Protein AF-A0A2D7X843-F1 (afdb_monomer)

Structure (mmCIF, N/CA/C/O backbone):
data_AF-A0A2D7X843-F1
#
_entry.id   AF-A0A2D7X843-F1
#
loop_
_atom_site.group_PDB
_atom_site.id
_atom_site.type_symbol
_atom_site.label_atom_id
_atom_site.label_alt_id
_atom_site.label_comp_id
_atom_site.label_asym_id
_atom_site.label_entity_id
_atom_site.label_seq_id
_atom_site.pdbx_PDB_ins_code
_atom_site.Cartn_x
_atom_site.Cartn_y
_atom_site.Cartn_z
_atom_site.occupancy
_atom_site.B_iso_or_equiv
_atom_site.auth_seq_id
_atom_site.auth_comp_id
_atom_site.auth_asym_id
_atom_site.auth_atom_id
_atom_site.pdbx_PDB_model_num
ATOM 1 N N . MET A 1 1 ? -13.826 -48.412 49.570 1.00 42.22 1 MET A N 1
ATOM 2 C CA . MET A 1 1 ? -14.498 -47.892 48.366 1.00 42.22 1 MET A CA 1
ATOM 3 C C . MET A 1 1 ? -13.953 -46.502 48.155 1.00 42.22 1 MET A C 1
ATOM 5 O O . MET A 1 1 ? -14.185 -45.633 48.978 1.00 42.22 1 MET A O 1
ATOM 9 N N . ASN A 1 2 ? -13.113 -46.401 47.134 1.00 40.62 2 ASN A N 1
ATOM 10 C CA . ASN A 1 2 ? -12.503 -45.197 46.581 1.00 40.62 2 ASN A CA 1
ATOM 11 C C . ASN A 1 2 ? -13.653 -44.222 46.168 1.00 40.62 2 ASN A C 1
ATOM 13 O O . ASN A 1 2 ? -14.768 -44.694 45.955 1.00 40.62 2 ASN A O 1
ATOM 17 N N . ASN A 1 3 ? -13.535 -42.897 46.038 1.00 45.19 3 ASN A N 1
ATOM 18 C CA . ASN A 1 3 ? -12.407 -42.030 45.717 1.00 45.19 3 ASN A CA 1
ATOM 19 C C . ASN A 1 3 ? -12.705 -40.621 46.275 1.00 45.19 3 ASN A C 1
ATOM 21 O O . ASN A 1 3 ? -13.772 -40.066 46.008 1.00 45.19 3 ASN A O 1
ATOM 25 N N . GLU A 1 4 ? -11.751 -40.052 47.004 1.00 55.22 4 GLU A N 1
ATOM 26 C CA . GLU A 1 4 ? -11.704 -38.642 47.393 1.00 55.22 4 GLU A CA 1
ATOM 27 C C . GLU A 1 4 ? -11.120 -37.796 46.244 1.00 55.22 4 GLU A C 1
ATOM 29 O O . GLU A 1 4 ? -10.270 -38.266 45.488 1.00 55.22 4 GLU A O 1
ATOM 34 N N . GLU A 1 5 ? -11.603 -36.555 46.151 1.00 48.75 5 GLU A N 1
ATOM 35 C CA . GLU A 1 5 ? -10.940 -35.375 45.572 1.00 48.75 5 GLU A CA 1
ATOM 36 C C . GLU A 1 5 ? -10.472 -35.422 44.108 1.00 48.75 5 GLU A C 1
ATOM 38 O O . GLU A 1 5 ? -9.320 -35.694 43.779 1.00 48.75 5 GLU A O 1
ATOM 43 N N . ILE A 1 6 ? -11.358 -34.962 43.220 1.00 55.06 6 ILE A N 1
ATOM 44 C CA . ILE A 1 6 ? -10.955 -34.342 41.954 1.00 55.06 6 ILE A CA 1
ATOM 45 C C . ILE A 1 6 ? -10.768 -32.844 42.230 1.00 55.06 6 ILE A C 1
ATOM 47 O O . ILE A 1 6 ? -11.667 -32.036 42.006 1.00 55.06 6 ILE A O 1
ATOM 51 N N . THR A 1 7 ? -9.604 -32.474 42.754 1.00 48.53 7 THR A N 1
ATOM 52 C CA . THR A 1 7 ? -9.157 -31.075 42.851 1.00 48.53 7 THR A CA 1
ATOM 53 C C . THR A 1 7 ? -7.766 -30.974 42.244 1.00 48.53 7 THR A C 1
ATOM 55 O O . THR A 1 7 ? -6.745 -30.909 42.928 1.00 48.53 7 THR A O 1
ATOM 58 N N . GLU A 1 8 ? -7.715 -30.994 40.913 1.00 49.84 8 GLU A N 1
ATOM 59 C CA . GLU A 1 8 ? -6.482 -30.782 40.162 1.00 49.84 8 GLU A CA 1
ATOM 60 C C . GLU A 1 8 ? -6.184 -29.276 40.074 1.00 49.84 8 GLU A C 1
ATOM 62 O O . GLU A 1 8 ? -6.574 -28.568 39.156 1.00 49.84 8 GLU A O 1
ATOM 67 N N . LYS A 1 9 ? -5.543 -28.796 41.143 1.00 41.19 9 LYS A N 1
ATOM 68 C CA . LYS A 1 9 ? -4.450 -27.812 41.158 1.00 41.19 9 LYS A CA 1
ATOM 69 C C . LYS A 1 9 ? -4.570 -26.600 40.219 1.00 41.19 9 LYS A C 1
ATOM 71 O O . LYS A 1 9 ? -3.903 -26.514 39.192 1.00 41.19 9 LYS A O 1
ATOM 76 N N . LEU A 1 10 ? -5.255 -25.566 40.709 1.00 47.41 10 LEU A N 1
ATOM 77 C CA . LEU A 1 10 ? -4.893 -24.177 40.412 1.00 47.41 10 LEU A CA 1
ATOM 78 C C . LEU A 1 10 ? -3.472 -23.931 40.950 1.00 47.41 10 LEU A C 1
ATOM 80 O O . LEU A 1 10 ? -3.238 -24.016 42.155 1.00 47.41 10 LEU A O 1
ATOM 84 N N . ASN A 1 11 ? -2.514 -23.698 40.053 1.00 51.09 11 ASN A N 1
ATOM 85 C CA . ASN A 1 11 ? -1.120 -23.423 40.392 1.00 51.09 11 ASN A CA 1
ATOM 86 C C . ASN A 1 11 ? -1.013 -22.080 41.157 1.00 51.09 11 ASN A C 1
ATOM 88 O O . ASN A 1 11 ? -1.353 -21.044 40.588 1.00 51.09 11 ASN A O 1
ATOM 92 N N . PRO A 1 12 ? -0.547 -22.046 42.421 1.00 50.06 12 PRO A N 1
ATOM 93 C CA . PRO A 1 12 ? -0.594 -20.844 43.262 1.00 50.06 12 PRO A CA 1
ATOM 94 C C . PRO A 1 12 ? 0.584 -19.868 43.060 1.00 50.06 12 PRO A C 1
ATOM 96 O O . PRO A 1 12 ? 0.839 -19.045 43.932 1.00 50.06 12 PRO A O 1
ATOM 99 N N . ASN A 1 13 ? 1.308 -19.939 41.937 1.00 49.22 13 ASN A N 1
ATOM 100 C CA . ASN A 1 13 ? 2.463 -19.070 41.652 1.00 49.22 13 ASN A CA 1
ATOM 101 C C . ASN A 1 13 ? 2.308 -18.251 40.363 1.00 49.22 13 ASN A C 1
ATOM 103 O O . ASN A 1 13 ? 3.303 -17.878 39.748 1.00 49.22 13 ASN A O 1
ATOM 107 N N . ASN A 1 14 ? 1.079 -17.956 39.947 1.00 53.41 14 ASN A N 1
ATOM 108 C CA . ASN A 1 14 ? 0.855 -16.977 38.893 1.00 53.41 14 ASN A CA 1
ATOM 109 C C . ASN A 1 14 ? 0.678 -15.622 39.574 1.00 53.41 14 ASN A C 1
ATOM 111 O O . ASN A 1 14 ? -0.379 -15.332 40.137 1.00 53.41 14 ASN A O 1
ATOM 115 N N . ASN A 1 15 ? 1.741 -14.814 39.582 1.00 58.56 15 ASN A N 1
ATOM 116 C CA . ASN A 1 15 ? 1.625 -13.413 39.963 1.00 58.56 15 ASN A CA 1
ATOM 117 C C . ASN A 1 15 ? 0.507 -12.806 39.108 1.00 58.56 15 ASN A C 1
ATOM 119 O O . ASN A 1 15 ? 0.525 -12.935 37.887 1.00 58.56 15 ASN A O 1
ATOM 123 N N . LEU A 1 16 ? -0.473 -12.158 39.739 1.00 58.09 16 LEU A N 1
ATOM 124 C CA . LEU A 1 16 ? -1.589 -11.518 39.034 1.00 58.09 16 LEU A CA 1
ATOM 125 C C . LEU A 1 16 ? -1.094 -10.549 37.940 1.00 58.09 16 LEU A C 1
ATOM 127 O O . LEU A 1 16 ? -1.755 -10.397 36.919 1.00 58.09 16 LEU A O 1
ATOM 131 N N . LEU A 1 17 ? 0.100 -9.968 38.127 1.00 58.34 17 LEU A N 1
ATOM 132 C CA . LEU A 1 17 ? 0.793 -9.156 37.126 1.00 58.34 17 LEU A CA 1
ATOM 133 C C . LEU A 1 17 ? 1.130 -9.932 35.846 1.00 58.34 17 LEU A C 1
ATOM 135 O O . LEU A 1 17 ? 0.850 -9.427 34.776 1.00 58.34 17 LEU A O 1
ATOM 139 N N . ASP A 1 18 ? 1.597 -11.175 35.947 1.00 60.09 18 ASP A N 1
ATOM 140 C CA . ASP A 1 18 ? 1.959 -12.044 34.812 1.00 60.09 18 ASP A CA 1
ATOM 141 C C . ASP A 1 18 ? 0.723 -12.411 33.964 1.00 60.09 18 ASP A C 1
ATOM 143 O O . ASP A 1 18 ? 0.743 -12.463 32.734 1.00 60.09 18 ASP A O 1
ATOM 147 N N . THR A 1 19 ? -0.413 -12.592 34.650 1.00 67.88 19 THR A N 1
ATOM 148 C CA . THR A 1 19 ? -1.710 -12.867 34.011 1.00 67.88 19 THR A CA 1
ATOM 149 C C . THR A 1 19 ? -2.280 -11.612 33.347 1.00 67.88 19 THR A C 1
ATOM 151 O O . THR A 1 19 ? -2.893 -11.704 32.288 1.00 67.88 19 THR A O 1
ATOM 154 N N . MET A 1 20 ? -2.071 -10.434 33.943 1.00 64.62 20 MET A N 1
ATOM 155 C CA . MET A 1 20 ? -2.450 -9.154 33.339 1.00 64.62 20 MET A CA 1
ATOM 156 C C . MET A 1 20 ? -1.515 -8.765 32.186 1.00 64.62 20 MET A C 1
ATOM 158 O O . MET A 1 20 ? -2.012 -8.277 31.181 1.00 64.62 20 MET A O 1
ATOM 162 N N . GLU A 1 21 ? -0.209 -9.025 32.283 1.00 65.81 21 GLU A N 1
ATOM 163 C CA . GLU A 1 21 ? 0.782 -8.816 31.215 1.00 65.81 21 GLU A CA 1
ATOM 164 C C . GLU A 1 21 ? 0.447 -9.654 29.982 1.00 65.81 21 GLU A C 1
ATOM 166 O O . GLU A 1 21 ? 0.318 -9.094 28.897 1.00 65.81 21 GLU A O 1
ATOM 171 N N . SER A 1 22 ? 0.159 -10.949 30.153 1.00 66.38 22 SER A N 1
ATOM 172 C CA . SER A 1 22 ? -0.263 -11.814 29.039 1.00 66.38 22 SER A CA 1
ATOM 173 C C . SER A 1 22 ? -1.554 -11.324 28.370 1.00 66.38 22 SER A C 1
ATOM 175 O O . SER A 1 22 ? -1.670 -11.344 27.148 1.00 66.38 22 SER A O 1
ATOM 177 N N . LEU A 1 23 ? -2.523 -10.834 29.153 1.00 63.62 23 LEU A N 1
ATOM 178 C CA . LEU A 1 23 ? -3.765 -10.269 28.615 1.00 63.62 23 LEU A CA 1
ATOM 179 C C . LEU A 1 23 ? -3.547 -8.913 27.925 1.00 63.62 23 LEU A C 1
ATOM 181 O O . LEU A 1 23 ? -4.257 -8.601 26.976 1.00 63.62 23 LEU A O 1
ATOM 185 N N . ILE A 1 24 ? -2.586 -8.102 28.372 1.00 67.25 24 ILE A N 1
ATOM 186 C CA . ILE A 1 24 ? -2.238 -6.820 27.740 1.00 67.25 24 ILE A CA 1
ATOM 187 C C . ILE A 1 24 ? -1.465 -7.045 26.436 1.00 67.25 24 ILE A C 1
ATOM 189 O O . ILE A 1 24 ? -1.713 -6.321 25.478 1.00 67.25 24 ILE A O 1
ATOM 193 N N . GLU A 1 25 ? -0.587 -8.048 26.358 1.00 62.03 25 GLU A N 1
ATOM 194 C CA . GLU A 1 25 ? 0.061 -8.452 25.100 1.00 62.03 25 GLU A CA 1
ATOM 195 C C . GLU A 1 25 ? -0.949 -9.022 24.095 1.00 62.03 25 GLU A C 1
ATOM 197 O O . GLU A 1 25 ? -0.922 -8.654 22.921 1.00 62.03 25 GLU A O 1
ATOM 202 N N . GLU A 1 26 ? -1.891 -9.855 24.546 1.00 59.75 26 GLU A N 1
ATOM 203 C CA . GLU A 1 26 ? -2.933 -10.435 23.683 1.00 59.75 26 GLU A CA 1
ATOM 204 C C . GLU A 1 26 ? -3.931 -9.378 23.167 1.00 59.75 26 GLU A C 1
ATOM 206 O O . GLU A 1 26 ? -4.452 -9.493 22.056 1.00 59.75 26 GLU A O 1
ATOM 211 N N . PHE A 1 27 ? -4.154 -8.312 23.943 1.00 53.38 27 PHE A N 1
ATOM 212 C CA . PHE A 1 27 ? -4.953 -7.139 23.568 1.00 53.38 27 PHE A CA 1
ATOM 213 C C . PHE A 1 27 ? -4.102 -5.922 23.201 1.0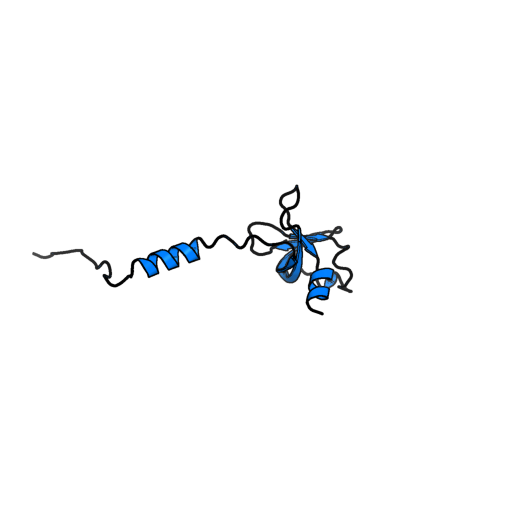0 53.38 27 PHE A C 1
ATOM 215 O O . PHE A 1 27 ? -4.617 -4.797 23.231 1.00 53.38 27 PHE A O 1
ATOM 222 N N . SER A 1 28 ? -2.827 -6.121 22.844 1.00 52.31 28 SER A N 1
ATOM 223 C CA . SER A 1 28 ? -1.981 -5.019 22.400 1.00 52.31 28 SER A CA 1
ATOM 224 C C . SER A 1 28 ? -2.724 -4.287 21.279 1.00 52.31 28 SER A C 1
ATOM 226 O O . SER A 1 28 ? -3.191 -4.943 20.335 1.00 52.31 28 SER A O 1
ATOM 228 N N . PRO A 1 29 ? -2.957 -2.966 21.404 1.00 51.81 29 PRO A N 1
ATOM 229 C CA . PRO A 1 29 ? -3.670 -2.214 20.391 1.00 51.81 29 PRO A CA 1
ATOM 230 C C . PRO A 1 29 ? -2.892 -2.388 19.097 1.00 51.81 29 PRO A C 1
ATOM 232 O O . PRO A 1 29 ? -1.777 -1.894 18.977 1.00 51.81 29 PRO A O 1
ATOM 235 N N . LYS A 1 30 ? -3.478 -3.165 18.179 1.00 55.31 30 LYS A N 1
ATOM 236 C CA . LYS A 1 30 ? -2.947 -3.465 16.851 1.00 55.31 30 LYS A CA 1
ATOM 237 C C . LYS A 1 30 ? -2.367 -2.166 16.294 1.00 55.31 30 LYS A C 1
ATOM 239 O O . LYS A 1 30 ? -3.150 -1.236 16.107 1.00 55.31 30 LYS A O 1
ATOM 244 N N . GLU A 1 31 ? -1.033 -2.088 16.199 1.00 61.50 31 GLU A N 1
ATOM 245 C CA . GLU A 1 31 ? -0.297 -0.830 16.019 1.00 61.50 31 GLU A CA 1
ATOM 246 C C . GLU A 1 31 ? -0.980 -0.016 14.930 1.00 61.50 31 GLU A C 1
ATOM 248 O O . GLU A 1 31 ? -1.075 -0.458 13.793 1.00 61.50 31 GLU A O 1
ATOM 253 N N . ILE A 1 32 ? -1.578 1.118 15.279 1.00 68.69 32 ILE A N 1
ATOM 254 C CA . ILE A 1 32 ? -2.244 1.940 14.277 1.00 68.69 32 ILE A CA 1
ATOM 255 C C . ILE A 1 32 ? -1.116 2.492 13.419 1.00 68.69 32 ILE A C 1
ATOM 257 O O . ILE A 1 32 ? -0.304 3.253 13.934 1.00 68.69 32 ILE A O 1
ATOM 261 N N . LEU A 1 33 ? -1.057 2.089 12.147 1.00 78.00 33 LEU A N 1
ATOM 262 C CA . LEU A 1 33 ? -0.038 2.596 11.235 1.00 78.00 33 LEU A CA 1
ATOM 263 C C . LEU A 1 33 ? -0.043 4.118 11.272 1.00 78.00 33 LEU A C 1
ATOM 265 O O . LEU A 1 33 ? -1.092 4.747 11.099 1.00 78.00 33 LEU A O 1
ATOM 269 N N . GLU A 1 34 ? 1.124 4.713 11.460 1.00 82.56 34 GLU A N 1
ATOM 270 C CA . GLU A 1 34 ? 1.266 6.158 11.415 1.00 82.56 34 GLU A CA 1
ATOM 271 C C . GLU A 1 34 ? 1.791 6.603 10.05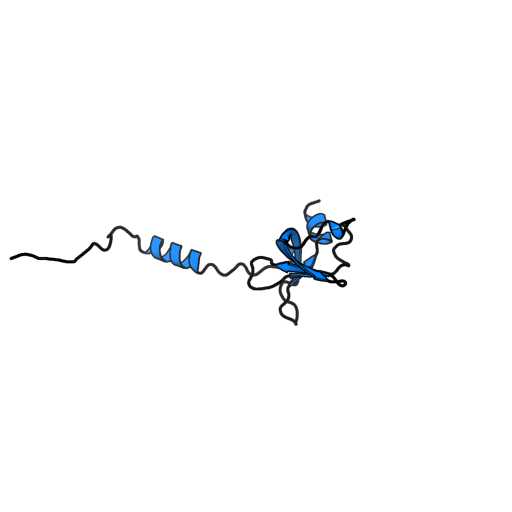3 1.00 82.56 34 GLU A C 1
ATOM 273 O O . GLU A 1 34 ? 2.555 5.920 9.368 1.00 82.56 34 GLU A O 1
ATOM 278 N N . ARG A 1 35 ? 1.379 7.799 9.630 1.00 87.31 35 ARG A N 1
ATOM 279 C CA . ARG A 1 35 ? 1.972 8.426 8.449 1.00 87.31 35 ARG A CA 1
ATOM 280 C C . ARG A 1 35 ? 3.462 8.628 8.696 1.00 87.31 35 ARG A C 1
ATOM 282 O O . ARG A 1 35 ? 3.831 9.317 9.641 1.00 87.31 35 ARG A O 1
ATOM 289 N N . GLY A 1 36 ? 4.293 8.140 7.787 1.00 86.88 36 GLY A N 1
ATOM 290 C CA . GLY A 1 36 ? 5.743 8.192 7.950 1.00 86.88 36 GLY A CA 1
ATOM 291 C C . GLY A 1 36 ? 6.384 6.851 8.245 1.00 86.88 36 GLY A C 1
ATOM 292 O O . GLY A 1 36 ? 7.595 6.722 8.106 1.00 86.88 36 GLY A O 1
ATOM 293 N N . GLU A 1 37 ? 5.585 5.860 8.617 1.00 87.00 37 GLU A N 1
ATOM 294 C CA . GLU A 1 37 ? 6.093 4.547 8.965 1.00 87.00 37 GLU A CA 1
ATOM 295 C C . GLU A 1 37 ? 6.483 3.747 7.719 1.00 87.00 37 GLU A C 1
ATOM 297 O O . GLU A 1 37 ? 5.822 3.818 6.676 1.00 87.00 37 GLU A O 1
ATOM 302 N N . ILE A 1 38 ? 7.569 2.982 7.828 1.00 88.00 38 ILE A N 1
ATOM 303 C CA . ILE A 1 38 ? 7.941 1.978 6.832 1.00 88.00 38 ILE A CA 1
ATOM 304 C C . ILE A 1 38 ? 7.440 0.634 7.332 1.00 88.00 38 ILE A C 1
ATOM 306 O O . ILE A 1 38 ? 7.794 0.206 8.426 1.00 88.00 38 ILE A O 1
ATOM 310 N N . VAL A 1 39 ? 6.652 -0.032 6.501 1.00 87.56 39 VAL A N 1
ATOM 311 C CA . VAL A 1 39 ? 6.048 -1.322 6.800 1.00 87.56 39 VAL A CA 1
ATOM 312 C C . VAL A 1 39 ? 6.277 -2.319 5.682 1.00 87.56 39 VAL A C 1
ATOM 314 O O . VAL A 1 39 ? 6.217 -1.993 4.489 1.00 87.56 39 VAL A O 1
ATOM 317 N N . ASP A 1 40 ? 6.521 -3.558 6.086 1.00 87.81 40 ASP A N 1
ATOM 318 C CA . ASP A 1 40 ? 6.614 -4.699 5.193 1.00 87.81 40 ASP A CA 1
ATOM 319 C C . ASP A 1 40 ? 5.210 -5.163 4.798 1.00 87.81 40 ASP A C 1
ATOM 321 O O . ASP A 1 40 ? 4.367 -5.476 5.638 1.00 87.81 40 ASP A O 1
ATOM 325 N N . GLY A 1 41 ? 4.960 -5.211 3.494 1.00 88.56 41 GLY A N 1
ATOM 326 C CA . GLY A 1 41 ? 3.700 -5.647 2.914 1.00 88.56 41 GLY A CA 1
ATOM 327 C C . GLY A 1 41 ? 3.882 -6.830 1.977 1.00 88.56 41 GLY A C 1
ATOM 328 O O . GLY A 1 41 ? 4.888 -6.941 1.278 1.00 88.56 41 GLY A O 1
ATOM 329 N N . THR A 1 42 ? 2.890 -7.712 1.915 1.00 89.25 42 THR A N 1
ATOM 330 C CA . THR A 1 42 ? 2.860 -8.829 0.962 1.00 89.25 42 THR A CA 1
ATOM 331 C C . THR A 1 42 ? 1.907 -8.517 -0.178 1.00 89.25 42 THR A C 1
ATOM 333 O O . THR A 1 42 ? 0.742 -8.214 0.051 1.00 89.25 42 THR A O 1
ATOM 336 N N . VAL A 1 43 ? 2.362 -8.612 -1.426 1.00 90.38 43 VAL A N 1
ATOM 337 C CA . VAL A 1 43 ? 1.512 -8.340 -2.597 1.00 90.38 43 VAL A CA 1
ATOM 338 C C . VAL A 1 43 ? 0.414 -9.396 -2.697 1.00 90.38 43 VAL A C 1
ATOM 340 O O . VAL A 1 43 ? 0.696 -10.562 -2.961 1.00 90.38 43 VAL A O 1
ATOM 343 N N . ILE A 1 44 ? -0.846 -9.001 -2.538 1.00 89.81 44 ILE A N 1
ATOM 344 C CA . ILE A 1 44 ? -1.997 -9.914 -2.640 1.00 89.81 44 ILE A CA 1
ATOM 345 C C . ILE A 1 44 ? -2.701 -9.824 -3.995 1.00 89.81 44 ILE A C 1
ATOM 347 O O . ILE A 1 44 ? -3.246 -10.828 -4.470 1.00 89.81 44 ILE A O 1
ATOM 351 N N . SER A 1 45 ? -2.637 -8.659 -4.646 1.00 87.94 45 SER A N 1
ATOM 352 C CA . SER A 1 45 ? -3.220 -8.416 -5.967 1.00 87.94 45 SER A CA 1
ATOM 353 C C . SER A 1 45 ? -2.422 -7.379 -6.750 1.00 87.94 45 SER A C 1
ATOM 355 O O . SER A 1 45 ? -1.834 -6.455 -6.190 1.00 87.94 45 SER A O 1
ATOM 357 N N . ILE A 1 46 ? -2.429 -7.537 -8.071 1.00 86.69 46 ILE A N 1
ATOM 358 C CA . ILE A 1 46 ? -1.745 -6.663 -9.023 1.00 86.69 46 ILE A CA 1
ATOM 359 C C . ILE A 1 46 ? -2.801 -6.125 -9.985 1.00 86.69 46 ILE A C 1
ATOM 361 O O . ILE A 1 46 ? -3.532 -6.909 -10.592 1.00 86.69 46 ILE A O 1
ATOM 365 N N . HIS A 1 47 ? -2.882 -4.805 -10.119 1.00 85.62 47 HIS A N 1
ATOM 366 C CA . HIS A 1 47 ? -3.801 -4.105 -11.013 1.00 85.62 47 HIS A CA 1
ATOM 367 C C . HIS A 1 47 ? -3.031 -3.158 -11.946 1.00 85.62 47 HIS A C 1
ATOM 369 O O . HIS A 1 47 ? -1.890 -2.780 -11.683 1.00 85.62 47 HIS A O 1
ATOM 375 N N . ASP A 1 48 ? -3.664 -2.712 -13.033 1.00 82.81 48 ASP A N 1
ATOM 376 C CA . ASP A 1 48 ? -3.048 -1.763 -13.974 1.00 82.81 48 ASP A CA 1
ATOM 377 C C . ASP A 1 48 ? -2.749 -0.389 -13.347 1.00 82.81 48 ASP A C 1
ATOM 379 O O . ASP A 1 48 ? -1.812 0.307 -13.755 1.00 82.81 48 ASP A O 1
ATOM 383 N N . ASN A 1 49 ? -3.544 0.009 -12.348 1.00 86.50 49 ASN A N 1
ATOM 384 C CA . ASN A 1 49 ? -3.414 1.279 -11.633 1.00 86.50 49 ASN A CA 1
ATOM 385 C C . ASN A 1 49 ? -2.471 1.208 -10.414 1.00 86.50 49 ASN A C 1
ATOM 387 O O . ASN A 1 49 ? -2.034 2.258 -9.931 1.00 86.50 49 ASN A O 1
ATOM 391 N N . GLY A 1 50 ? -2.125 0.012 -9.928 1.00 87.19 50 GLY A N 1
ATOM 392 C CA . GLY A 1 50 ? -1.341 -0.161 -8.707 1.00 87.19 50 GLY A CA 1
ATOM 393 C C . GLY A 1 50 ? -1.296 -1.594 -8.175 1.00 87.19 50 GLY A C 1
ATOM 394 O O . GLY A 1 50 ? -1.769 -2.536 -8.802 1.00 87.19 50 GLY A O 1
ATOM 395 N N . LEU A 1 51 ? -0.713 -1.752 -6.994 1.00 89.00 51 LEU A N 1
ATOM 396 C CA . LEU A 1 51 ? -0.588 -3.011 -6.266 1.00 89.00 51 LEU A CA 1
ATOM 397 C C . LEU A 1 51 ? -1.418 -2.922 -4.992 1.00 89.00 51 LEU A C 1
ATOM 399 O O . LEU A 1 51 ? -1.409 -1.891 -4.316 1.00 89.00 51 LEU A O 1
ATOM 403 N N . VAL A 1 52 ? -2.080 -4.022 -4.651 1.00 90.00 52 VAL A N 1
ATOM 404 C CA . VAL A 1 52 ? -2.669 -4.207 -3.326 1.00 90.00 52 VAL A CA 1
ATOM 405 C C . VAL A 1 52 ? -1.722 -5.076 -2.523 1.00 90.00 52 VAL A C 1
ATOM 407 O O . VAL A 1 52 ? -1.360 -6.183 -2.939 1.00 90.00 52 VAL A O 1
ATOM 410 N N . VAL A 1 53 ? -1.318 -4.559 -1.377 1.00 89.88 53 VAL A N 1
ATOM 411 C CA . VAL A 1 53 ? -0.436 -5.218 -0.426 1.00 89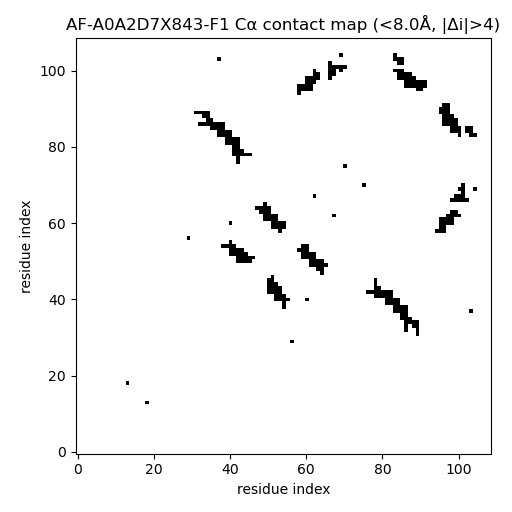.88 53 VAL A CA 1
ATOM 412 C C . VAL A 1 53 ? -1.153 -5.384 0.899 1.00 89.88 53 VAL A C 1
ATOM 414 O O . VAL A 1 53 ? -1.774 -4.458 1.413 1.00 89.88 53 VAL A O 1
ATOM 417 N N . ASP A 1 54 ? -1.04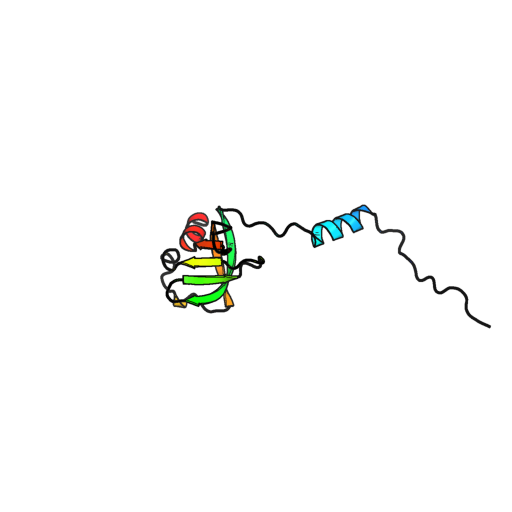9 -6.579 1.450 1.00 89.00 54 ASP A N 1
ATOM 418 C CA . ASP A 1 54 ? -1.450 -6.860 2.814 1.00 89.00 54 ASP A CA 1
ATOM 419 C C . ASP A 1 54 ? -0.324 -6.451 3.764 1.00 89.00 54 ASP A C 1
ATOM 421 O O . ASP A 1 54 ? 0.817 -6.876 3.590 1.00 89.00 54 ASP A O 1
ATOM 425 N N . LEU A 1 55 ? -0.647 -5.625 4.754 1.00 83.50 55 LEU A N 1
ATOM 426 C CA . LEU A 1 55 ? 0.298 -5.128 5.757 1.00 83.50 55 LEU A CA 1
ATOM 427 C C . LEU A 1 55 ? 0.202 -5.915 7.077 1.00 83.50 55 LEU A C 1
ATOM 429 O O . LEU A 1 55 ? 0.706 -5.463 8.100 1.00 83.50 55 LEU A O 1
ATOM 433 N N . GLY A 1 56 ? -0.543 -7.031 7.11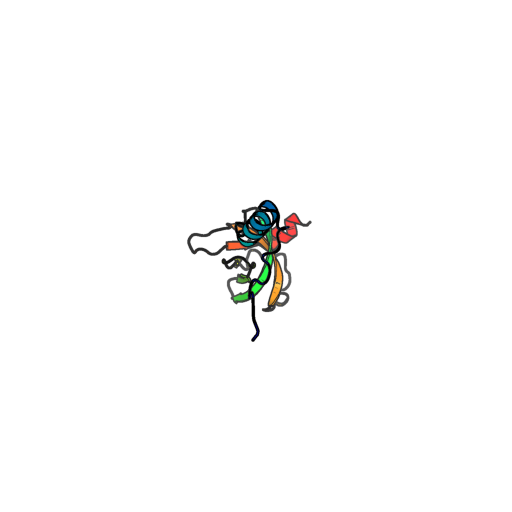7 1.00 71.44 56 GLY A N 1
ATOM 434 C CA . GLY A 1 56 ? -0.842 -7.798 8.343 1.00 71.44 56 GLY A CA 1
ATOM 435 C C . GLY A 1 56 ? -1.836 -7.105 9.298 1.00 71.44 56 GLY A C 1
ATOM 436 O O . GLY A 1 56 ? -2.413 -7.704 10.220 1.00 71.44 56 GLY A O 1
ATOM 437 N N . GLN A 1 57 ? -2.100 -5.826 9.054 1.00 64.00 57 GLN A N 1
ATOM 438 C CA . GLN A 1 57 ? -3.151 -5.028 9.667 1.00 64.00 57 GLN A CA 1
ATOM 439 C C . 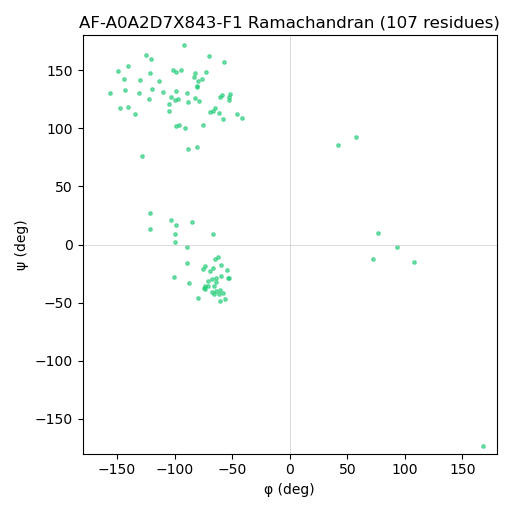GLN A 1 57 ? -4.518 -5.501 9.152 1.00 64.00 57 GLN A C 1
ATOM 441 O O . GLN A 1 57 ? -4.611 -6.169 8.132 1.00 64.00 57 GLN A O 1
ATOM 446 N N . LYS A 1 58 ? -5.631 -5.168 9.822 1.00 68.56 58 LYS A N 1
ATOM 447 C CA . LYS A 1 58 ? -6.984 -5.471 9.279 1.00 68.56 58 LYS A CA 1
ATOM 448 C C . LYS A 1 58 ? -7.308 -4.661 8.002 1.00 68.56 58 LYS A C 1
ATOM 450 O O . LYS A 1 58 ? -8.450 -4.665 7.556 1.00 68.56 58 LYS A O 1
ATOM 455 N N . SER A 1 59 ? -6.317 -3.963 7.462 1.00 72.56 59 SER A N 1
ATOM 456 C CA . SER A 1 59 ? -6.440 -2.930 6.456 1.00 72.56 59 SER A CA 1
ATOM 457 C C . SER A 1 59 ? -5.441 -3.214 5.344 1.00 72.56 59 SER A C 1
ATOM 459 O O . SER A 1 59 ? -4.259 -3.456 5.595 1.00 72.56 59 SER A O 1
ATOM 461 N N . GLU A 1 60 ? -5.939 -3.180 4.116 1.00 86.75 60 GLU A N 1
ATOM 462 C CA . GLU A 1 60 ? -5.140 -3.371 2.915 1.00 86.75 60 GLU A CA 1
ATOM 463 C C . GLU A 1 60 ? -4.470 -2.051 2.525 1.00 86.75 60 GLU A C 1
ATOM 465 O O . GLU A 1 60 ? -5.028 -0.956 2.673 1.00 86.75 60 GLU A O 1
ATOM 470 N N . GLY A 1 61 ? -3.253 -2.160 2.011 1.00 89.56 61 GLY A N 1
ATOM 471 C CA . GLY A 1 61 ? -2.501 -1.056 1.457 1.00 89.56 61 GLY A CA 1
ATOM 472 C C . GLY A 1 61 ? -2.609 -1.012 -0.059 1.00 89.56 61 GLY A C 1
ATOM 473 O O . GLY A 1 61 ? -2.391 -2.012 -0.742 1.00 89.56 61 GLY A O 1
ATOM 474 N N . PHE A 1 62 ? -2.893 0.164 -0.602 1.00 91.31 62 PHE A N 1
ATOM 475 C CA . PHE A 1 62 ? -2.834 0.423 -2.030 1.00 91.31 62 PHE A CA 1
ATOM 476 C C . PHE A 1 62 ? -1.589 1.236 -2.354 1.00 91.31 62 PHE A C 1
ATOM 478 O O . PHE A 1 62 ? -1.400 2.358 -1.877 1.00 91.31 62 PHE A O 1
ATOM 485 N N . VAL A 1 63 ? -0.746 0.673 -3.209 1.00 90.69 63 VAL A N 1
ATOM 486 C CA . VAL A 1 63 ? 0.407 1.366 -3.767 1.00 90.69 63 VAL A CA 1
ATOM 487 C C . VAL A 1 63 ? 0.049 1.728 -5.212 1.00 90.69 63 VAL A C 1
ATOM 489 O O . VAL A 1 63 ? -0.122 0.835 -6.043 1.00 90.69 63 VAL A O 1
ATOM 492 N N . PRO A 1 64 ? -0.067 3.011 -5.576 1.00 89.62 64 PRO A N 1
ATOM 493 C CA . PRO A 1 64 ? -0.314 3.399 -6.957 1.00 89.62 64 PRO A CA 1
ATOM 494 C C . PRO A 1 64 ? 0.945 3.196 -7.807 1.00 89.62 64 PRO A C 1
ATOM 496 O O . PRO A 1 64 ? 2.068 3.414 -7.350 1.00 89.62 64 PRO A O 1
ATOM 499 N N . LYS A 1 65 ? 0.772 2.878 -9.095 1.00 85.75 65 LYS A N 1
ATOM 500 C CA . LYS A 1 65 ? 1.887 2.693 -10.050 1.00 85.75 65 LYS A CA 1
ATOM 501 C C . LYS A 1 65 ? 2.850 3.888 -10.100 1.00 85.75 65 LYS A C 1
ATOM 503 O O . LYS A 1 65 ? 4.037 3.738 -10.3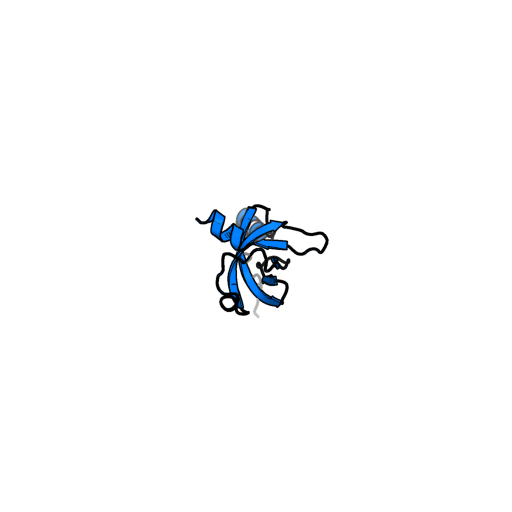79 1.00 85.75 65 LYS A O 1
ATOM 508 N N . ASN A 1 66 ? 2.341 5.088 -9.824 1.00 86.25 66 ASN A N 1
ATOM 509 C CA . ASN A 1 66 ? 3.125 6.320 -9.825 1.00 86.25 66 ASN A CA 1
ATOM 510 C C . ASN A 1 66 ? 4.137 6.398 -8.662 1.00 86.25 66 ASN A C 1
ATOM 512 O O . ASN A 1 66 ? 5.135 7.099 -8.797 1.00 86.25 66 ASN A O 1
ATOM 516 N N . GLU A 1 67 ? 3.899 5.658 -7.575 1.00 84.81 67 GLU A N 1
ATOM 517 C CA . GLU A 1 67 ? 4.728 5.566 -6.360 1.00 84.81 67 GLU A CA 1
ATOM 518 C C . GLU A 1 67 ? 5.629 4.309 -6.363 1.00 84.81 67 GLU A C 1
ATOM 520 O O . GLU A 1 67 ? 6.147 3.883 -5.330 1.00 84.81 67 GLU A O 1
ATOM 525 N N . MET A 1 68 ? 5.811 3.694 -7.537 1.00 79.69 68 MET A N 1
ATOM 526 C CA . MET A 1 68 ? 6.689 2.536 -7.764 1.00 79.69 68 MET A CA 1
ATOM 527 C C . MET A 1 68 ? 7.772 2.816 -8.809 1.00 79.69 68 MET A C 1
ATOM 529 O O . MET A 1 68 ? 8.395 1.890 -9.320 1.00 79.69 68 MET A O 1
ATOM 533 N N . LYS A 1 69 ? 7.996 4.080 -9.179 1.00 75.12 69 LYS A N 1
ATOM 534 C CA . LYS A 1 69 ? 8.897 4.442 -10.286 1.00 75.12 69 LYS A CA 1
ATOM 535 C C . LYS A 1 69 ? 10.352 4.067 -10.028 1.00 75.12 69 LYS A C 1
ATOM 537 O O . LYS A 1 69 ? 11.040 3.685 -10.972 1.00 75.12 69 LYS A O 1
ATOM 542 N N . SER A 1 70 ? 10.798 4.104 -8.772 1.00 68.94 70 SER A N 1
ATOM 543 C CA . SER A 1 70 ? 12.113 3.590 -8.369 1.00 68.94 70 SER A CA 1
ATOM 544 C C . SER A 1 70 ? 12.290 2.088 -8.596 1.00 68.94 70 SER A C 1
ATOM 546 O O . SER A 1 70 ? 13.403 1.576 -8.486 1.00 68.94 70 SER A O 1
ATOM 548 N N . LEU A 1 71 ? 11.229 1.342 -8.905 1.00 64.38 71 LEU A N 1
ATOM 549 C CA . LEU A 1 71 ? 11.344 -0.055 -9.300 1.00 64.38 71 LEU A CA 1
ATOM 550 C C . LEU A 1 71 ? 11.280 -0.142 -10.809 1.00 64.38 71 LEU A C 1
ATOM 552 O O . LEU A 1 71 ? 10.220 -0.103 -11.423 1.00 64.38 71 LEU A O 1
ATOM 556 N N . THR A 1 72 ? 12.458 -0.306 -11.398 1.00 56.06 72 THR A N 1
ATOM 557 C CA . THR A 1 72 ? 12.656 -0.457 -12.840 1.00 56.06 72 THR A CA 1
ATOM 558 C C . THR A 1 72 ? 11.830 -1.593 -13.448 1.00 56.06 72 THR A C 1
ATOM 560 O O . THR A 1 72 ? 11.566 -1.550 -14.644 1.00 56.06 72 THR A O 1
ATOM 563 N N . ASN A 1 73 ? 11.388 -2.579 -12.654 1.00 57.09 73 ASN A N 1
ATOM 564 C CA . ASN A 1 73 ? 10.591 -3.687 -13.164 1.00 57.09 73 ASN A CA 1
ATOM 565 C C . ASN A 1 73 ? 9.374 -3.991 -12.284 1.00 57.09 73 ASN A C 1
ATOM 567 O O . ASN A 1 73 ? 9.525 -4.516 -11.178 1.00 57.09 73 ASN A O 1
ATOM 571 N N . LEU A 1 74 ? 8.173 -3.729 -12.812 1.00 57.53 74 LEU A N 1
ATOM 572 C CA . LEU A 1 74 ? 6.903 -4.184 -12.231 1.00 57.53 74 LEU A CA 1
ATOM 573 C C . LEU A 1 74 ? 6.840 -5.713 -12.130 1.00 57.53 74 LEU A C 1
ATOM 575 O O . LEU A 1 74 ? 6.213 -6.223 -11.212 1.00 57.53 74 LEU A O 1
ATOM 579 N N . GLU A 1 75 ? 7.556 -6.437 -12.997 1.00 55.28 75 GLU A N 1
ATOM 580 C CA . GLU A 1 75 ? 7.692 -7.901 -12.923 1.00 55.28 75 GLU A CA 1
ATOM 581 C C . GLU A 1 75 ? 8.443 -8.363 -11.666 1.00 55.28 75 GLU A C 1
ATOM 583 O O . GLU A 1 75 ? 8.419 -9.536 -11.321 1.00 55.28 75 GLU A O 1
ATOM 588 N N . SER A 1 76 ? 9.095 -7.444 -10.940 1.00 61.19 76 SER A N 1
ATOM 589 C CA . SER A 1 76 ? 9.621 -7.767 -9.614 1.00 61.19 76 SER A CA 1
ATOM 590 C C . SER A 1 76 ? 8.502 -8.049 -8.621 1.00 61.19 76 SER A C 1
ATOM 592 O O . SER A 1 76 ? 8.787 -8.630 -7.580 1.00 61.19 76 SER A O 1
ATOM 594 N N . TYR A 1 77 ? 7.276 -7.604 -8.881 1.00 69.44 77 TYR A N 1
ATOM 595 C CA . TYR A 1 77 ? 6.135 -7.824 -8.013 1.00 69.44 77 TYR A CA 1
ATOM 596 C C . TYR A 1 77 ? 5.356 -9.027 -8.509 1.00 69.44 77 TYR A C 1
ATOM 598 O O . TYR A 1 77 ? 4.603 -8.957 -9.472 1.00 69.44 77 TYR A O 1
ATOM 606 N N . GLU A 1 78 ? 5.550 -10.138 -7.815 1.00 76.06 78 GLU A N 1
ATOM 607 C CA . GLU A 1 78 ? 4.701 -11.311 -7.934 1.00 76.06 78 GLU A CA 1
ATOM 608 C C . GLU A 1 78 ? 3.739 -11.343 -6.751 1.00 76.06 78 GLU A C 1
ATOM 610 O O . GLU A 1 78 ? 4.058 -10.886 -5.647 1.00 76.06 78 GLU A O 1
ATOM 615 N N . LYS A 1 79 ? 2.552 -11.907 -6.970 1.00 84.25 79 LYS A N 1
ATOM 616 C CA . LYS A 1 79 ? 1.621 -12.182 -5.880 1.00 84.25 79 LYS A CA 1
ATOM 617 C C . LYS A 1 79 ? 2.297 -13.108 -4.860 1.00 84.25 79 LYS A C 1
ATOM 619 O O . LYS A 1 79 ? 2.830 -14.148 -5.228 1.00 84.25 79 LYS A O 1
ATOM 624 N N . GLY A 1 80 ? 2.261 -12.730 -3.588 1.00 84.75 80 GLY A N 1
ATOM 625 C CA . GLY A 1 80 ? 2.928 -13.417 -2.483 1.00 84.75 80 GLY A CA 1
ATOM 626 C C . GLY A 1 80 ? 4.325 -12.884 -2.156 1.00 84.75 80 GLY A C 1
ATOM 627 O O . GLY A 1 80 ? 4.938 -13.359 -1.204 1.00 84.75 80 GLY A O 1
ATOM 628 N N . LYS A 1 81 ? 4.842 -11.897 -2.895 1.00 85.25 81 LYS A N 1
ATOM 629 C CA . LYS A 1 81 ? 6.143 -11.296 -2.591 1.00 85.25 81 LYS A CA 1
ATOM 630 C C . LYS A 1 81 ? 6.042 -10.269 -1.463 1.00 85.25 81 LYS A C 1
ATOM 632 O O . LYS A 1 81 ? 5.150 -9.423 -1.487 1.00 85.25 81 LYS A O 1
ATOM 637 N N . GLN A 1 82 ? 7.001 -10.307 -0.538 1.00 85.69 82 GLN A N 1
ATOM 638 C CA . GLN A 1 82 ? 7.203 -9.270 0.476 1.00 85.69 82 GLN A CA 1
ATOM 639 C C . GLN A 1 82 ? 7.972 -8.071 -0.073 1.00 85.69 82 GLN A C 1
ATOM 641 O O . GLN A 1 82 ? 8.951 -8.218 -0.814 1.00 85.69 82 GLN A O 1
ATOM 646 N N . ILE A 1 83 ? 7.494 -6.880 0.268 1.00 86.50 83 ILE A N 1
ATOM 647 C CA . ILE A 1 83 ? 7.975 -5.606 -0.248 1.00 86.50 83 ILE A CA 1
ATOM 648 C C . ILE A 1 83 ? 7.922 -4.571 0.876 1.00 86.50 83 ILE A C 1
ATOM 650 O O . ILE A 1 83 ? 6.969 -4.550 1.646 1.00 86.50 83 ILE A O 1
ATOM 654 N N . ILE A 1 84 ? 8.911 -3.683 0.946 1.00 87.94 84 ILE A N 1
ATOM 655 C CA . ILE A 1 84 ? 8.854 -2.547 1.871 1.00 87.94 84 ILE A CA 1
ATOM 656 C C . ILE A 1 84 ? 7.973 -1.451 1.279 1.00 87.94 84 ILE A C 1
ATOM 658 O O . ILE A 1 84 ? 8.023 -1.172 0.075 1.00 87.94 84 ILE A O 1
ATOM 662 N N . THR A 1 85 ? 7.179 -0.806 2.117 1.00 88.88 85 THR A N 1
ATOM 663 C CA . THR A 1 85 ? 6.302 0.294 1.724 1.00 88.88 85 THR A CA 1
ATOM 664 C C . THR A 1 85 ? 6.289 1.372 2.789 1.00 88.88 85 THR A C 1
ATOM 666 O O . THR A 1 85 ? 6.539 1.109 3.954 1.00 88.88 85 THR A O 1
ATOM 669 N N . TYR A 1 86 ? 6.017 2.601 2.380 1.00 91.12 86 TYR A N 1
ATOM 670 C CA . TYR A 1 86 ? 5.950 3.760 3.255 1.00 91.12 86 TYR A CA 1
ATOM 671 C C . TYR A 1 86 ? 4.507 4.224 3.363 1.00 91.12 86 TYR A C 1
ATOM 673 O O . TYR A 1 86 ? 3.848 4.430 2.337 1.00 91.12 86 TYR A O 1
ATOM 681 N N . VAL A 1 87 ? 4.037 4.445 4.584 1.00 90.62 87 VAL A N 1
ATOM 682 C CA . VAL A 1 87 ? 2.685 4.914 4.879 1.00 90.62 87 VAL A CA 1
ATOM 683 C C . VAL A 1 87 ? 2.581 6.404 4.563 1.00 90.62 87 VAL A C 1
ATOM 685 O O . VAL A 1 87 ? 3.033 7.266 5.317 1.00 90.62 87 VAL A O 1
ATOM 688 N N . ILE A 1 88 ? 1.957 6.735 3.430 1.00 89.25 88 ILE A N 1
ATOM 689 C CA . ILE A 1 88 ? 1.642 8.128 3.085 1.00 89.25 88 ILE A CA 1
ATOM 690 C C . ILE A 1 88 ? 0.393 8.57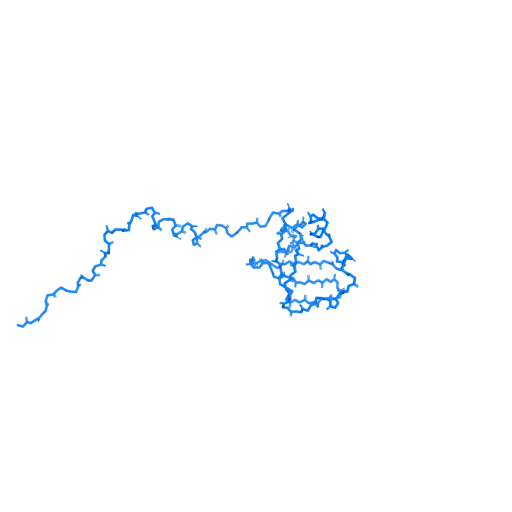7 3.838 1.00 89.25 88 ILE A C 1
ATOM 692 O O . ILE A 1 88 ? 0.378 9.683 4.384 1.00 89.25 88 ILE A O 1
ATOM 696 N N . PHE A 1 89 ? -0.644 7.738 3.845 1.00 88.50 89 PHE A N 1
ATOM 697 C CA . PHE A 1 89 ? -1.884 7.982 4.576 1.00 88.50 89 PHE A CA 1
ATOM 698 C C . PHE A 1 89 ? -2.385 6.678 5.198 1.00 88.50 89 PHE A C 1
ATOM 700 O O . PHE A 1 89 ? -2.700 5.756 4.446 1.00 88.50 89 PHE A O 1
ATOM 707 N N . PRO A 1 90 ? -2.487 6.598 6.534 1.00 83.56 90 PRO A N 1
ATOM 708 C CA . PRO A 1 90 ? -2.921 5.384 7.221 1.00 83.56 90 PRO A CA 1
ATOM 709 C C . PRO A 1 90 ? -4.423 5.107 7.098 1.00 83.56 90 PRO A C 1
ATOM 711 O O . PRO A 1 90 ? -4.858 3.981 7.287 1.00 83.56 90 PRO A O 1
ATOM 714 N N . GLU A 1 91 ? -5.226 6.109 6.743 1.00 79.25 91 GLU A N 1
ATOM 715 C CA . GLU A 1 91 ? -6.648 5.922 6.470 1.00 79.25 91 GLU A CA 1
ATOM 716 C C . GLU A 1 91 ? -7.089 6.914 5.393 1.00 79.25 91 GLU A C 1
ATOM 718 O O . GLU A 1 91 ? -6.977 8.133 5.546 1.00 79.25 91 GLU A O 1
ATOM 723 N N . THR A 1 92 ? -7.537 6.385 4.258 1.00 77.88 92 THR A N 1
ATOM 724 C CA . THR A 1 92 ? -8.201 7.168 3.209 1.00 77.88 92 THR A CA 1
ATOM 725 C C . THR A 1 92 ? -9.715 7.159 3.425 1.00 77.88 92 THR A C 1
ATOM 727 O O . THR A 1 92 ? -10.235 6.409 4.246 1.00 77.88 92 THR A O 1
ATOM 730 N N . GLN A 1 93 ? -10.456 7.963 2.656 1.00 75.56 93 GLN A N 1
ATOM 731 C CA . GLN A 1 93 ? -11.926 8.023 2.742 1.00 75.56 93 GLN A CA 1
ATOM 732 C C . GLN A 1 93 ? -12.615 6.673 2.455 1.00 75.56 93 GLN A C 1
ATOM 734 O O . GLN A 1 93 ? -13.778 6.495 2.800 1.00 75.56 93 GLN A O 1
ATOM 739 N N . GLU A 1 94 ? -11.898 5.735 1.835 1.00 70.31 94 GLU A N 1
ATOM 740 C CA . GLU A 1 94 ? -12.372 4.397 1.472 1.00 70.31 94 GLU A CA 1
ATOM 741 C C . GLU A 1 94 ? -11.914 3.311 2.468 1.00 70.31 94 GLU A C 1
ATOM 743 O O . GLU A 1 94 ? -12.216 2.137 2.276 1.00 70.31 94 GLU A O 1
ATOM 748 N N . GLY A 1 95 ? -11.197 3.677 3.540 1.00 75.69 95 GLY A N 1
ATOM 749 C CA . GLY A 1 95 ? -10.678 2.724 4.533 1.00 75.69 95 GLY A CA 1
ATOM 750 C C . GLY A 1 95 ? -9.447 1.936 4.069 1.00 75.69 95 GLY A C 1
ATOM 751 O O . GLY A 1 95 ? -9.029 0.989 4.728 1.00 75.69 95 GLY A O 1
ATOM 752 N N . THR A 1 96 ? -8.854 2.318 2.938 1.00 82.25 96 THR A N 1
ATOM 753 C CA . THR A 1 96 ? -7.596 1.755 2.428 1.00 82.25 96 THR A CA 1
ATOM 754 C C . THR A 1 96 ? -6.415 2.613 2.876 1.00 82.25 96 THR A C 1
ATOM 756 O O . THR A 1 96 ? -6.547 3.833 3.010 1.00 82.25 96 THR A O 1
ATOM 759 N N . ILE A 1 97 ? -5.246 2.007 3.061 1.00 88.69 97 ILE A N 1
ATOM 760 C CA . ILE A 1 97 ? -4.003 2.720 3.380 1.00 88.69 97 ILE A CA 1
ATOM 761 C C . ILE A 1 97 ? -3.297 3.113 2.083 1.00 88.69 97 ILE A C 1
ATOM 763 O O . ILE A 1 97 ? -3.098 2.273 1.207 1.00 88.69 97 ILE A O 1
ATOM 767 N N . LEU A 1 98 ? -2.884 4.376 1.948 1.00 91.06 98 LEU A N 1
ATOM 768 C CA . LEU A 1 98 ? -2.081 4.803 0.803 1.00 91.06 98 LEU A CA 1
ATOM 769 C C . LEU A 1 98 ? -0.599 4.609 1.095 1.00 91.06 98 LEU A C 1
ATOM 771 O O . LEU A 1 98 ? -0.049 5.205 2.026 1.00 91.06 98 LEU A O 1
ATOM 775 N N . LEU A 1 99 ? 0.049 3.837 0.233 1.00 91.19 99 LEU A N 1
ATOM 776 C CA . LEU A 1 99 ? 1.433 3.430 0.387 1.00 91.19 99 LEU A CA 1
ATOM 777 C C . LEU A 1 99 ? 2.312 3.887 -0.774 1.00 91.19 99 LEU A C 1
ATOM 779 O O . LEU A 1 99 ? 1.840 4.140 -1.883 1.00 91.19 99 LEU A O 1
ATOM 783 N N . SER A 1 100 ? 3.619 3.932 -0.532 1.00 90.06 100 SER A N 1
ATOM 784 C CA . SER A 1 100 ? 4.619 4.218 -1.560 1.00 90.06 100 SER A CA 1
ATOM 785 C C . SER A 1 100 ? 5.882 3.410 -1.373 1.00 90.06 100 SER A C 1
ATOM 787 O O . SER A 1 100 ? 6.437 3.355 -0.280 1.00 90.06 100 SER A O 1
ATOM 789 N N . VAL A 1 101 ? 6.367 2.807 -2.454 1.00 88.75 101 VAL A N 1
ATOM 790 C CA . VAL A 1 101 ? 7.656 2.113 -2.413 1.00 88.75 101 VAL A CA 1
ATOM 791 C C . VAL A 1 101 ? 8.792 3.080 -2.725 1.00 88.75 101 VAL A C 1
ATOM 793 O O . VAL A 1 101 ? 9.877 2.952 -2.168 1.00 88.75 101 VAL A O 1
ATOM 796 N N . ASP A 1 102 ? 8.546 4.074 -3.577 1.00 86.81 102 ASP A N 1
ATOM 797 C CA . ASP A 1 102 ? 9.522 5.114 -3.911 1.00 86.81 102 ASP A CA 1
ATOM 798 C C . ASP A 1 102 ? 10.012 5.837 -2.649 1.00 86.81 102 ASP A C 1
ATOM 800 O O . ASP A 1 102 ? 11.214 5.926 -2.399 1.00 86.81 102 ASP A O 1
ATOM 804 N N . ARG A 1 103 ? 9.070 6.232 -1.783 1.00 87.62 103 ARG A N 1
ATOM 805 C CA . ARG A 1 103 ? 9.378 6.864 -0.494 1.00 87.62 103 ARG A CA 1
ATOM 806 C C . ARG A 1 103 ? 10.056 5.918 0.484 1.00 87.62 103 ARG A C 1
ATOM 808 O O . ARG A 1 103 ? 11.006 6.330 1.135 1.00 87.62 103 ARG A O 1
ATOM 815 N N . ALA A 1 104 ? 9.613 4.661 0.556 1.00 87.38 104 ALA A N 1
ATOM 816 C CA . ALA A 1 104 ? 10.236 3.667 1.431 1.00 87.38 104 ALA A CA 1
ATOM 817 C C . ALA A 1 104 ? 11.722 3.489 1.102 1.00 87.38 104 ALA A C 1
ATOM 819 O O . ALA A 1 104 ? 12.560 3.444 1.994 1.00 87.38 104 ALA A O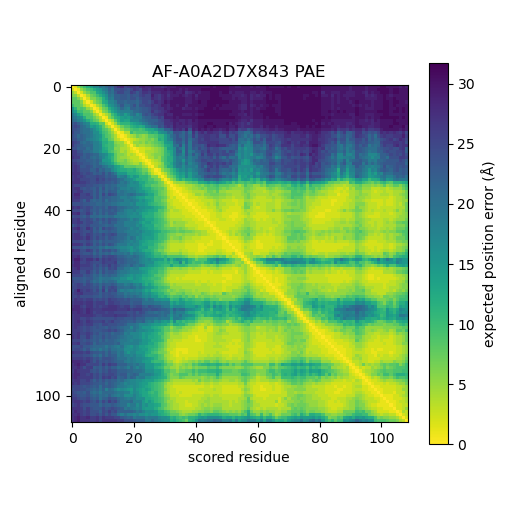 1
ATOM 820 N N . ARG A 1 105 ? 12.063 3.447 -0.192 1.00 82.62 105 ARG A N 1
ATOM 821 C CA . ARG A 1 105 ? 13.457 3.363 -0.641 1.00 82.62 105 ARG A CA 1
ATOM 822 C C . ARG A 1 105 ? 14.230 4.655 -0.405 1.00 82.62 105 ARG A C 1
ATOM 824 O O . ARG A 1 105 ? 15.413 4.574 -0.105 1.00 82.62 105 ARG A O 1
ATOM 831 N N . GLY A 1 106 ? 13.577 5.809 -0.546 1.00 81.94 106 GLY A N 1
ATOM 832 C CA . GLY A 1 106 ? 14.178 7.114 -0.267 1.00 81.94 106 GLY A CA 1
ATOM 833 C C . GLY A 1 106 ? 14.557 7.303 1.203 1.00 81.94 106 GLY A C 1
ATOM 834 O O . GLY A 1 106 ? 15.627 7.825 1.476 1.00 81.94 106 GLY A O 1
ATOM 835 N N . GLU A 1 107 ? 13.727 6.835 2.136 1.00 79.44 107 GLU A N 1
ATOM 836 C CA . GLU A 1 107 ? 13.999 6.917 3.582 1.00 79.44 107 GLU A CA 1
ATOM 837 C C . GLU A 1 107 ? 15.046 5.895 4.063 1.00 79.44 107 GLU A C 1
ATOM 839 O O . GLU A 1 107 ? 15.655 6.084 5.112 1.00 79.44 107 GLU A O 1
ATOM 844 N N . GLN A 1 108 ? 15.281 4.812 3.310 1.00 64.31 108 GLN A N 1
ATOM 845 C CA . GLN A 1 108 ? 16.353 3.847 3.596 1.00 64.31 108 GLN A CA 1
ATOM 846 C C . GLN A 1 108 ? 17.706 4.197 2.942 1.00 64.31 108 GLN A C 1
ATOM 848 O O . GLN A 1 108 ? 18.663 3.436 3.114 1.00 64.31 108 GLN A O 1
ATOM 853 N N . GLY A 1 109 ? 17.780 5.284 2.164 1.00 53.16 109 GLY A N 1
ATOM 854 C CA . GLY A 1 109 ? 18.937 5.673 1.344 1.00 53.16 109 GLY A CA 1
ATOM 855 C C . GLY A 1 109 ? 19.792 6.800 1.906 1.00 53.16 109 GLY A C 1
ATOM 856 O O . GLY A 1 109 ? 19.315 7.560 2.774 1.00 53.16 109 GLY A O 1
#

Foldseek 3Di:
DDDDDPPPDPDPPDDVVNVVVVVCVVPVPQPQDDQFDKAKWAFADDDPQFTWTHRVPPAIETEGPVLCVVPPDPVVHDHGDIAIWGFNDSQDPVRHTYIHRNVRVVVVD

Secondary structure (DSSP, 8-state):
-----------TT--HHHHHHHHHHHT-----PPTT-EEEEEEEEEETTEEEEE-SSSSEEEEEGGG-TT-S-GGG--TT-EEEEEEEES--TTSPEEEEHHHHHHHT-

Radius of gyration: 22.55 Å; Cα contacts (8 Å, |Δi|>4): 165; chains: 1; bounding box: 33×56×62 Å

Mean predicted aligned error: 13.31 Å

Sequence (109 aa):
MNNEEITEKLNPNNNLLDTMESLIEEFSPKEILERGEIVDGTVISIHDNGLVVDLGQKSEGFVPKNEMKSLTNLESYEKGKQIITYVIFPETQEGTILLSVDRARGEQG

Nearest PDB structures (foldseek):
  9guv-assembly1_B  TM=7.382E-01  e=3.477E-06  Escherichia coli K-12
  9guu-assembly1_B  TM=6.778E-01  e=3.945E-06  Escherichia coli K-12
  4nnh-assembly1_A  TM=7.780E-01  e=2.456E-05  Mycolicibacterium smegmatis MC2 155
  9gut-assembly1_B  TM=7.340E-01  e=9.537E-06  Escherichia coli K-12
  9gux-assembly1_B  TM=7.702E-01  e=1.908E-05  Escherichia coli K-12

Solvent-accessible surface area (backbone atoms only — not comparable to full-atom values): 6468 Å² total; per-residue (Å²): 134,88,82,85,82,96,72,89,70,82,74,94,79,69,54,69,64,61,60,48,49,55,52,46,61,76,61,48,75,72,78,76,67,47,64,75,40,74,46,66,22,30,26,72,45,80,54,95,67,25,38,36,23,41,52,87,53,104,42,49,29,40,28,43,53,84,33,38,65,79,49,90,49,71,81,75,65,45,76,73,39,77,42,68,26,18,29,70,32,56,64,44,99,82,62,37,21,38,33,19,39,38,56,32,53,56,75,74,102

pLDDT: mean 73.92, std 15.23, range [40.62, 91.31]